Protein AF-A0A1C6VWB8-F1 (afdb_monomer)

Organism: NCBI:txid47855

Radius of gyration: 14.85 Å; Cα contacts (8 Å, |Δi|>4): 240; chains: 1; bounding box: 37×34×38 Å

pLDDT: mean 91.56, std 7.94, range [53.22, 98.56]

Foldseek 3Di:
DQDLVNVVVVVVVCCVVKPKKKFWQDFVLCVQPVPDDDRHGPMDDPPDDPVRVVCQVPVFFKKWFFDPQPSVVVSVVVVDDDDPLCRRTGTMIGMDIPDDPPDPVQCVCCSRPVCVPPNTDWMWTDDPPDTDTD

Mean predicted aligned error: 4.07 Å

Secondary structure (DSSP, 8-state):
---HHHHHHHHHHHTTTS-EEEEEEEEHHHHHH--S---TT-EE-TT--HHHHHHHHHHPEEEEEE-SSHHHHHHHHTT----GGGTTEEEEEEEEESSPTTSGGGGHHIIIIIHHHH---EEEEEETTEEEE-

Sequence (134 aa):
MVSMAMIQAARAAQFPSDPYAWVLTRDRDHELHGTSESEVGTAGPGQATEEMFERARTQGRRFRLLDEGDIDEGAIADGKDVDPDERGVVYEGLIWTEGEPGGEADFGPLYDFGTPNYGCVEIQYREGDRWVSL

Nearest PDB structures (foldseek):
  3pm9-assembly3_F  TM=2.775E-01  e=5.802E+00  Rhodopseudomonas palustris
  1nvi-assembly1_E-2  TM=2.157E-01  e=9.137E+00  Escherichia coli

Solvent-accessible surface area (backbone atoms only — not comparable to full-atom values): 7544 Å² total; per-residue (Å²): 134,88,52,70,70,56,52,51,52,52,49,64,70,41,33,89,83,48,42,47,14,32,35,30,72,38,37,42,51,36,75,63,64,60,83,61,83,69,57,53,68,47,64,34,54,92,86,46,50,73,68,41,43,49,41,6,75,76,70,29,47,51,37,36,31,20,36,97,26,66,69,50,56,54,28,44,74,75,70,48,89,74,61,77,94,50,66,20,49,40,37,30,29,22,37,27,60,78,61,68,91,86,41,78,58,72,48,41,62,37,65,74,43,29,33,76,73,68,55,26,79,45,48,30,34,62,58,88,96,40,79,40,76,118

Structure (mmCIF, N/CA/C/O backbone):
data_AF-A0A1C6VWB8-F1
#
_entry.id   AF-A0A1C6VWB8-F1
#
loop_
_atom_site.group_PDB
_atom_site.id
_atom_site.type_symbol
_atom_site.label_atom_id
_atom_site.label_alt_id
_atom_site.label_comp_id
_atom_site.label_asym_id
_atom_site.label_entity_id
_atom_site.label_seq_id
_atom_site.pdbx_PDB_ins_code
_atom_site.Cartn_x
_atom_site.Cartn_y
_atom_site.Cartn_z
_atom_site.occupancy
_atom_site.B_iso_or_equiv
_atom_site.auth_seq_id
_atom_site.auth_comp_id
_atom_site.auth_asym_id
_atom_site.auth_atom_id
_atom_site.pdbx_PDB_model_num
ATOM 1 N N . MET A 1 1 ? -16.377 14.250 -14.306 1.00 53.22 1 MET A N 1
ATOM 2 C CA . MET A 1 1 ? -15.042 13.758 -13.920 1.00 53.22 1 MET A CA 1
ATOM 3 C C . MET A 1 1 ? -14.910 14.003 -12.428 1.00 53.22 1 MET A C 1
ATOM 5 O O . MET A 1 1 ? -15.014 15.154 -12.022 1.00 53.22 1 MET A O 1
ATOM 9 N N . VAL A 1 2 ? -14.845 12.948 -11.615 1.00 59.66 2 VAL A N 1
ATOM 10 C CA . VAL A 1 2 ? -14.605 13.076 -10.167 1.00 59.66 2 VAL A CA 1
ATOM 11 C C . VAL A 1 2 ? -13.100 13.269 -9.994 1.00 59.66 2 VAL A C 1
ATOM 13 O O . VAL A 1 2 ? -12.333 12.538 -10.612 1.00 59.66 2 VAL A O 1
ATOM 16 N N . SER A 1 3 ? -12.669 14.291 -9.255 1.00 73.88 3 SER A N 1
ATOM 17 C CA . SER A 1 3 ? -11.238 14.530 -9.033 1.00 73.88 3 SER A CA 1
ATOM 18 C C . SER A 1 3 ? -10.698 13.625 -7.925 1.00 73.88 3 SER A C 1
ATOM 20 O O . SER A 1 3 ? -11.439 13.255 -7.015 1.00 73.88 3 SER A O 1
ATOM 22 N N . MET A 1 4 ? -9.395 13.328 -7.952 1.00 70.69 4 MET A N 1
ATOM 23 C CA . MET A 1 4 ? -8.718 12.558 -6.896 1.00 70.69 4 MET A CA 1
ATOM 24 C C . MET A 1 4 ? -8.973 13.143 -5.498 1.00 70.69 4 MET A C 1
ATOM 26 O O . MET A 1 4 ? -9.318 12.427 -4.564 1.00 70.69 4 MET A O 1
ATOM 30 N N . ALA A 1 5 ? -8.928 14.472 -5.376 1.00 71.69 5 ALA A N 1
ATOM 31 C CA . ALA A 1 5 ? -9.221 15.166 -4.124 1.00 71.69 5 ALA A CA 1
ATOM 32 C C . ALA A 1 5 ? -10.652 14.911 -3.606 1.00 71.69 5 ALA A C 1
ATOM 34 O O . ALA A 1 5 ? -10.866 14.854 -2.397 1.00 71.69 5 ALA A O 1
ATOM 35 N N . MET A 1 6 ? -11.639 14.732 -4.495 1.00 73.50 6 MET A N 1
ATOM 36 C CA . MET A 1 6 ? -12.996 14.355 -4.079 1.00 73.50 6 MET A CA 1
ATOM 37 C C . MET A 1 6 ? -13.067 12.901 -3.601 1.00 73.50 6 MET A C 1
ATOM 39 O O . MET A 1 6 ? -13.806 12.626 -2.659 1.00 73.50 6 MET A O 1
ATOM 43 N N . ILE A 1 7 ? -12.301 11.988 -4.210 1.00 73.12 7 ILE A N 1
ATOM 44 C CA . ILE A 1 7 ? -12.232 10.578 -3.789 1.00 73.12 7 ILE A CA 1
ATOM 45 C C . ILE A 1 7 ? -11.620 10.490 -2.387 1.00 73.12 7 ILE A C 1
ATOM 47 O O . ILE A 1 7 ? -12.239 9.924 -1.487 1.00 73.12 7 ILE A O 1
ATOM 51 N N . GLN A 1 8 ? -10.476 11.141 -2.165 1.00 75.06 8 GLN A N 1
ATOM 52 C CA . GLN A 1 8 ? -9.817 11.181 -0.856 1.00 75.06 8 GLN A CA 1
ATOM 53 C C . GLN A 1 8 ? -10.705 11.822 0.223 1.00 75.06 8 GLN A C 1
ATOM 55 O O . GLN A 1 8 ? -10.830 11.288 1.323 1.00 75.06 8 GLN A O 1
ATOM 60 N N . ALA A 1 9 ? -11.399 12.923 -0.093 1.00 74.69 9 ALA A N 1
ATOM 61 C CA . ALA A 1 9 ? -12.333 13.554 0.842 1.00 74.69 9 ALA A CA 1
ATOM 62 C C . ALA A 1 9 ? -13.538 12.654 1.177 1.00 74.69 9 ALA A C 1
ATOM 64 O O . ALA A 1 9 ? -13.967 12.598 2.331 1.00 74.69 9 ALA A O 1
ATOM 65 N N . ALA A 1 10 ? -14.074 11.924 0.194 1.00 74.56 10 ALA A N 1
ATOM 66 C CA . ALA A 1 10 ? -15.166 10.979 0.414 1.00 74.56 10 ALA A CA 1
ATOM 67 C C . ALA A 1 10 ? -14.732 9.795 1.294 1.00 74.56 10 ALA A C 1
ATOM 69 O O . ALA A 1 10 ? -15.481 9.407 2.192 1.00 74.56 10 ALA A O 1
ATOM 70 N N . ARG A 1 11 ? -13.517 9.264 1.090 1.00 74.56 11 ARG A N 1
ATOM 71 C CA . ARG A 1 11 ? -12.931 8.217 1.946 1.00 74.56 11 ARG A CA 1
ATOM 72 C C . ARG A 1 11 ? -12.705 8.719 3.368 1.00 74.56 11 ARG A C 1
ATOM 74 O O . ARG A 1 11 ? -13.107 8.061 4.323 1.00 74.56 11 ARG A O 1
ATOM 81 N N . ALA A 1 12 ? -12.148 9.920 3.516 1.00 76.19 12 ALA A N 1
ATOM 82 C CA . ALA A 1 12 ? -11.936 10.541 4.818 1.00 76.19 12 ALA A CA 1
ATOM 83 C C . ALA A 1 12 ? -13.240 10.690 5.620 1.00 76.19 12 ALA A C 1
ATOM 85 O O . ALA A 1 12 ? -13.233 10.517 6.837 1.00 76.19 12 ALA A O 1
ATOM 86 N N . ALA A 1 13 ? -14.359 10.973 4.946 1.00 79.31 13 ALA A N 1
ATOM 87 C CA . ALA A 1 13 ? -15.675 11.054 5.574 1.00 79.31 13 ALA A CA 1
ATOM 88 C C . ALA A 1 13 ? -16.255 9.682 5.971 1.00 79.31 13 ALA A C 1
ATOM 90 O O . ALA A 1 13 ? -17.054 9.616 6.904 1.00 79.31 13 ALA A O 1
ATOM 91 N N . GLN A 1 14 ? -15.869 8.604 5.283 1.00 82.69 14 GLN A N 1
ATOM 92 C CA . GLN A 1 14 ? -16.352 7.239 5.540 1.00 82.69 14 GLN A CA 1
ATOM 93 C C . GLN A 1 14 ? -15.516 6.484 6.571 1.00 82.69 14 GLN A C 1
ATOM 95 O O . GLN A 1 14 ? -16.034 5.586 7.227 1.00 82.69 14 GLN A O 1
ATOM 100 N N . PHE A 1 15 ? -14.268 6.900 6.785 1.00 87.44 15 PHE A N 1
ATOM 101 C CA . PHE A 1 15 ? -13.347 6.299 7.749 1.00 87.44 15 PHE A CA 1
ATOM 102 C C . PHE A 1 15 ? -13.948 6.009 9.144 1.00 87.44 15 PHE A C 1
ATOM 104 O O . PHE A 1 15 ? -13.661 4.946 9.683 1.00 87.44 15 PHE A O 1
ATOM 111 N N . PRO A 1 16 ? -14.807 6.862 9.751 1.00 88.25 16 PRO A N 1
ATOM 112 C CA . PRO A 1 16 ? -15.425 6.534 11.040 1.00 88.25 16 PRO A CA 1
ATOM 113 C C . PRO A 1 16 ? -16.370 5.323 11.011 1.00 88.25 16 PRO A C 1
ATOM 115 O O . PRO A 1 16 ? -16.630 4.745 12.062 1.00 88.25 16 PRO A O 1
ATOM 118 N N . SER A 1 17 ? -16.927 4.987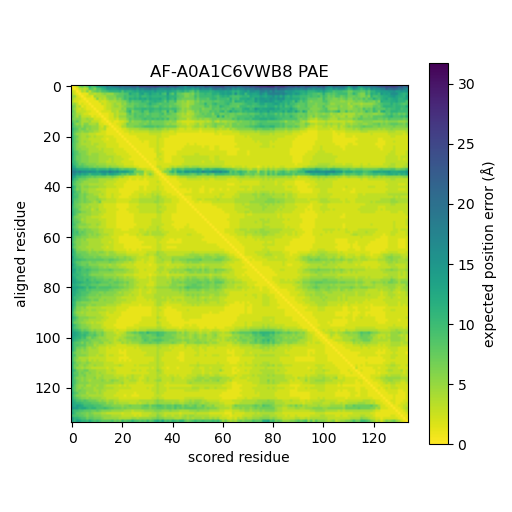 9.844 1.00 87.19 17 SER A N 1
ATOM 119 C CA . SER A 1 17 ? -17.828 3.838 9.659 1.00 87.19 17 SER A CA 1
ATOM 120 C C . SER A 1 17 ? -17.057 2.584 9.256 1.00 87.19 17 SER A C 1
ATOM 122 O O . SER A 1 17 ? -17.369 1.505 9.747 1.00 87.19 17 SER A O 1
ATOM 124 N N . ASP A 1 18 ? -16.021 2.751 8.430 1.00 90.31 18 ASP A N 1
ATOM 125 C CA . ASP A 1 18 ? -15.204 1.664 7.890 1.00 90.31 18 ASP A CA 1
ATOM 126 C C . ASP A 1 18 ? -13.709 1.963 8.104 1.00 90.31 18 ASP A C 1
ATOM 128 O O . ASP A 1 18 ? -12.998 2.325 7.159 1.00 90.31 18 ASP A O 1
ATOM 132 N N . PRO A 1 19 ? -13.212 1.886 9.352 1.00 94.06 19 PRO A N 1
ATOM 133 C CA . PRO A 1 19 ? -11.827 2.205 9.649 1.00 94.06 19 PRO A CA 1
ATOM 134 C C . PRO A 1 19 ? -10.885 1.125 9.105 1.00 94.06 19 PRO A C 1
ATOM 136 O O . PRO A 1 19 ? -11.174 -0.075 9.131 1.00 94.06 19 PRO A O 1
ATOM 139 N N . TYR A 1 20 ? -9.724 1.569 8.636 1.00 96.25 20 TYR A N 1
ATOM 140 C CA . TYR A 1 20 ? -8.663 0.713 8.115 1.00 96.25 20 TYR A CA 1
ATOM 141 C C . TYR A 1 20 ? -7.295 1.352 8.341 1.00 96.25 20 TYR A C 1
ATOM 143 O O . TYR A 1 20 ? -7.194 2.545 8.625 1.00 96.25 20 TYR A O 1
ATOM 151 N N . ALA A 1 21 ? -6.243 0.554 8.223 1.00 98.12 21 ALA A N 1
ATOM 152 C CA . ALA A 1 21 ? -4.866 1.020 8.242 1.00 98.12 21 ALA A CA 1
ATOM 153 C C . ALA A 1 21 ? -4.000 0.130 7.356 1.00 98.12 21 ALA A C 1
ATOM 155 O O . ALA A 1 21 ? -4.174 -1.088 7.344 1.00 98.12 21 ALA A O 1
ATOM 156 N N . TRP A 1 22 ? -3.048 0.728 6.652 1.00 98.19 22 TRP A N 1
ATOM 157 C CA . TRP A 1 22 ? -2.084 0.034 5.814 1.00 98.19 22 TRP A CA 1
ATOM 158 C C . TRP A 1 22 ? -0.657 0.500 6.089 1.00 98.19 22 TRP A C 1
ATOM 160 O O . TRP A 1 22 ? -0.432 1.632 6.514 1.00 98.19 22 TRP A O 1
ATOM 170 N N . VAL A 1 23 ? 0.305 -0.392 5.852 1.00 98.56 23 VAL A N 1
ATOM 171 C CA . VAL A 1 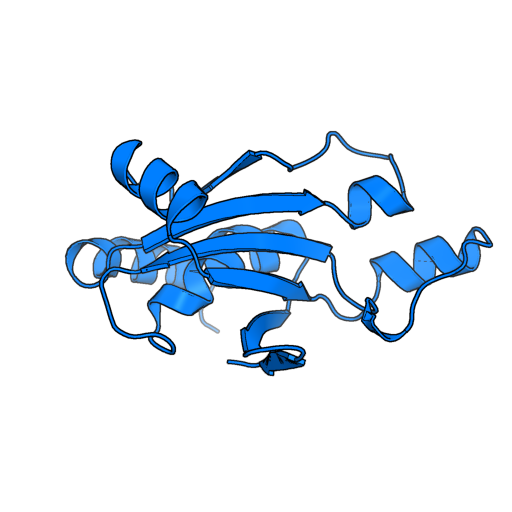23 ? 1.745 -0.129 5.964 1.00 98.56 23 VAL A CA 1
ATOM 172 C C . VAL A 1 23 ? 2.455 -0.771 4.777 1.00 98.56 23 VAL A C 1
ATOM 174 O O . VAL A 1 23 ? 2.252 -1.958 4.508 1.00 98.56 23 V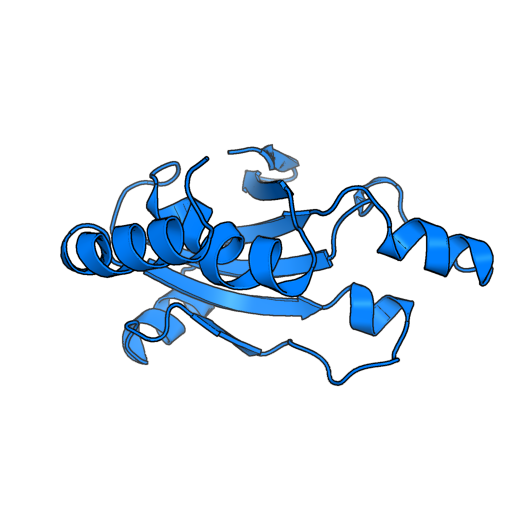AL A O 1
ATOM 177 N N . LEU A 1 24 ? 3.297 -0.008 4.083 1.00 98.50 24 LEU A N 1
ATOM 178 C CA . LEU A 1 24 ? 4.141 -0.522 3.010 1.00 98.50 24 LEU A CA 1
ATOM 179 C C . LEU A 1 24 ? 5.301 -1.337 3.571 1.00 98.50 24 LEU A C 1
ATOM 181 O O . LEU A 1 24 ? 5.971 -0.951 4.528 1.00 98.50 24 LEU A O 1
ATOM 185 N N . THR A 1 25 ? 5.537 -2.479 2.941 1.00 98.44 25 THR A N 1
ATOM 186 C CA . THR A 1 25 ? 6.574 -3.448 3.314 1.00 98.44 25 THR A CA 1
ATOM 187 C C . THR A 1 25 ? 7.588 -3.690 2.205 1.00 98.44 25 THR A C 1
ATOM 189 O O . THR A 1 25 ? 8.671 -4.195 2.489 1.00 98.44 25 THR A O 1
ATOM 192 N N . ARG A 1 26 ? 7.256 -3.313 0.965 1.00 97.81 26 ARG A N 1
ATOM 193 C CA . ARG A 1 26 ? 8.145 -3.391 -0.191 1.00 97.81 26 ARG A CA 1
ATOM 194 C C . ARG A 1 26 ? 7.902 -2.206 -1.113 1.00 97.81 26 ARG A C 1
ATOM 196 O O . ARG A 1 26 ? 6.750 -1.859 -1.376 1.00 97.81 26 ARG A O 1
ATOM 203 N N . ASP A 1 27 ? 8.991 -1.645 -1.609 1.00 97.38 27 ASP A N 1
ATOM 204 C CA . ASP A 1 27 ? 9.017 -0.592 -2.616 1.00 97.38 27 ASP A CA 1
ATOM 205 C C . ASP A 1 27 ? 9.835 -1.097 -3.803 1.00 97.38 27 ASP A C 1
ATOM 207 O O . ASP A 1 27 ? 11.068 -1.106 -3.775 1.00 97.38 27 ASP A O 1
ATOM 211 N N . ARG A 1 28 ? 9.129 -1.606 -4.812 1.00 95.56 28 ARG A N 1
ATOM 212 C CA . ARG A 1 28 ? 9.753 -2.280 -5.947 1.00 95.56 28 ARG A CA 1
ATOM 213 C C . ARG A 1 28 ? 10.333 -1.286 -6.945 1.00 95.56 28 ARG A C 1
ATOM 215 O O . ARG A 1 28 ? 11.344 -1.597 -7.566 1.00 95.56 28 ARG A O 1
ATOM 222 N N . ASP A 1 29 ? 9.765 -0.088 -7.054 1.00 93.62 29 ASP A N 1
ATOM 223 C CA . ASP A 1 29 ? 10.371 0.981 -7.851 1.00 93.62 29 ASP A CA 1
ATOM 224 C C . ASP A 1 29 ? 11.748 1.359 -7.290 1.00 93.62 29 ASP A C 1
ATOM 226 O O . ASP A 1 29 ? 12.736 1.384 -8.027 1.00 93.62 29 ASP A O 1
ATOM 230 N N . HIS A 1 30 ? 11.861 1.526 -5.968 1.00 94.25 30 HIS A N 1
ATOM 231 C CA . HIS A 1 30 ? 13.154 1.763 -5.329 1.00 94.25 30 HIS A CA 1
ATOM 232 C C . HIS A 1 30 ? 14.133 0.592 -5.523 1.00 94.25 30 HIS A C 1
ATOM 234 O O . HIS A 1 30 ? 15.307 0.821 -5.814 1.00 94.25 30 HIS A O 1
ATOM 240 N N . GLU A 1 31 ? 13.684 -0.661 -5.401 1.00 94.44 31 GLU A N 1
ATOM 241 C CA . GLU A 1 31 ? 14.523 -1.843 -5.670 1.00 94.44 31 GLU A CA 1
ATOM 242 C C . GLU A 1 31 ? 15.042 -1.874 -7.116 1.00 94.44 31 GLU A C 1
ATOM 244 O O . GLU A 1 31 ? 16.207 -2.207 -7.366 1.00 94.44 31 GLU A O 1
ATOM 249 N N . LEU A 1 32 ? 14.178 -1.527 -8.074 1.00 92.69 32 LEU A N 1
ATOM 250 C CA . LEU A 1 32 ? 14.484 -1.569 -9.496 1.00 92.69 32 LEU A CA 1
ATOM 251 C C . LEU A 1 32 ? 15.262 -0.356 -9.980 1.00 92.69 32 LEU A C 1
ATOM 253 O O . LEU A 1 32 ? 16.039 -0.521 -10.907 1.00 92.69 32 LEU A O 1
ATOM 257 N N . HIS A 1 33 ? 15.118 0.826 -9.394 1.00 90.62 33 HIS A N 1
ATOM 258 C CA . HIS A 1 33 ? 15.711 2.055 -9.941 1.00 90.62 33 HIS A CA 1
ATOM 259 C C . HIS A 1 33 ? 16.643 2.760 -8.961 1.00 90.62 33 HIS A C 1
ATOM 261 O O . HIS A 1 33 ? 17.649 3.333 -9.378 1.00 90.62 33 HIS A O 1
ATOM 267 N N . GLY A 1 34 ? 16.381 2.670 -7.655 1.00 87.12 34 GLY A N 1
ATOM 268 C CA . GLY A 1 34 ? 17.226 3.240 -6.600 1.00 87.12 34 GLY A CA 1
ATOM 269 C C . GLY A 1 34 ? 17.375 4.763 -6.670 1.00 87.12 34 GLY A C 1
ATOM 270 O O . GLY A 1 34 ? 18.346 5.313 -6.149 1.00 87.12 34 GLY A O 1
ATOM 271 N N . THR A 1 35 ? 16.461 5.448 -7.360 1.00 74.94 35 THR A N 1
ATOM 272 C CA . THR A 1 35 ? 16.551 6.884 -7.664 1.00 74.94 35 THR A CA 1
ATOM 273 C C . THR A 1 35 ? 15.946 7.789 -6.589 1.00 74.94 35 THR A C 1
ATOM 275 O O . THR A 1 35 ? 16.249 8.982 -6.562 1.00 74.94 35 THR A O 1
ATOM 278 N N . SER A 1 36 ? 15.111 7.239 -5.708 1.00 82.94 36 SER A N 1
ATOM 279 C CA . SER A 1 36 ? 14.384 7.920 -4.624 1.00 82.94 36 SER A CA 1
ATOM 280 C C . SER A 1 36 ? 14.717 7.308 -3.257 1.00 82.94 36 SER A C 1
ATOM 282 O O . SER A 1 36 ? 15.393 6.285 -3.184 1.00 82.94 36 SER A O 1
ATOM 284 N N . GLU A 1 37 ? 14.275 7.927 -2.158 1.00 92.12 37 GLU A N 1
ATOM 285 C CA . GLU A 1 37 ? 14.239 7.243 -0.857 1.00 92.12 37 GLU A CA 1
ATOM 286 C C . GLU A 1 37 ? 13.158 6.154 -0.880 1.00 92.12 37 GLU A C 1
ATOM 288 O O . GLU A 1 37 ? 12.148 6.304 -1.559 1.00 92.12 37 GLU A O 1
ATOM 293 N N . SER A 1 38 ? 13.386 5.053 -0.163 1.00 95.75 38 SER A N 1
ATOM 294 C CA . SER A 1 38 ? 12.416 3.960 -0.102 1.00 95.75 38 SER A CA 1
ATOM 295 C C . SER A 1 38 ? 11.185 4.354 0.714 1.00 95.75 38 SER A C 1
ATOM 297 O O . SER A 1 38 ? 11.313 4.875 1.821 1.00 95.75 38 SER A O 1
ATOM 299 N N . GLU A 1 39 ? 10.007 3.998 0.209 1.00 96.62 39 GLU A N 1
ATOM 300 C CA . GLU A 1 39 ? 8.709 4.193 0.866 1.00 96.62 39 GLU A CA 1
ATOM 301 C C . GLU A 1 39 ? 8.345 3.059 1.846 1.00 96.62 39 GLU A C 1
ATOM 303 O O . GLU A 1 39 ? 7.238 3.001 2.387 1.00 96.62 39 GLU A O 1
ATOM 308 N N . VAL A 1 40 ? 9.260 2.117 2.100 1.00 97.81 40 VAL A N 1
ATOM 309 C CA . VAL A 1 40 ? 9.035 1.054 3.089 1.00 97.81 40 VAL A CA 1
ATOM 310 C C . VAL A 1 40 ? 8.827 1.665 4.477 1.00 97.81 40 VAL A C 1
ATOM 312 O O . VAL A 1 40 ? 9.645 2.433 4.979 1.00 97.81 40 VAL A O 1
ATOM 315 N N . GLY A 1 41 ? 7.736 1.272 5.135 1.00 97.12 41 GLY A N 1
ATOM 316 C CA . GLY A 1 41 ? 7.316 1.819 6.423 1.00 97.12 41 GLY A CA 1
ATOM 317 C C . GLY A 1 41 ? 6.334 2.987 6.316 1.00 97.12 41 GLY A C 1
ATOM 318 O O . GLY A 1 41 ? 5.713 3.316 7.330 1.00 97.12 41 GLY A O 1
ATOM 319 N N . THR A 1 42 ? 6.127 3.559 5.122 1.00 97.44 42 THR A N 1
ATOM 320 C CA . THR A 1 42 ? 5.048 4.524 4.874 1.00 97.44 42 THR A CA 1
ATOM 321 C C . THR A 1 42 ? 3.700 3.876 5.193 1.00 97.44 42 THR A C 1
ATOM 323 O O . THR A 1 42 ? 3.455 2.708 4.879 1.00 97.44 42 THR A O 1
ATOM 326 N N . ALA A 1 43 ? 2.832 4.622 5.874 1.00 97.62 43 ALA A N 1
ATOM 327 C CA . ALA A 1 43 ? 1.578 4.117 6.412 1.00 97.62 43 ALA A CA 1
ATOM 328 C C . ALA A 1 43 ? 0.441 5.124 6.233 1.00 97.62 43 ALA A C 1
ATOM 330 O O . ALA A 1 43 ? 0.660 6.338 6.212 1.00 97.62 43 ALA A O 1
ATOM 331 N N . GLY A 1 44 ? -0.785 4.617 6.158 1.00 96.19 44 GLY A N 1
ATOM 332 C CA . GLY A 1 44 ? -1.978 5.440 6.022 1.00 96.19 44 GLY A CA 1
ATOM 333 C C . GLY A 1 44 ? -3.267 4.698 6.380 1.00 96.19 44 GLY A C 1
ATOM 334 O O . GLY A 1 44 ? -3.226 3.520 6.738 1.00 96.19 44 GLY A O 1
ATOM 335 N N . PRO A 1 45 ? -4.419 5.380 6.322 1.00 94.88 45 PRO A N 1
ATOM 336 C CA . PRO A 1 45 ? -4.568 6.805 6.035 1.00 94.88 45 PRO A CA 1
ATOM 337 C C . PRO A 1 45 ? -4.124 7.655 7.240 1.00 94.88 45 PRO A C 1
ATOM 339 O O . PRO A 1 45 ? -3.997 7.150 8.353 1.00 94.88 45 PRO A O 1
ATOM 342 N N . GLY A 1 46 ? -3.911 8.962 7.058 1.00 92.38 46 GLY A N 1
ATOM 343 C CA . GLY A 1 46 ? -3.420 9.850 8.129 1.00 92.38 46 GLY A CA 1
ATOM 344 C C . GLY A 1 46 ? -4.333 9.960 9.364 1.00 92.38 46 GLY A C 1
ATOM 345 O O . GLY A 1 46 ? -3.914 10.475 10.397 1.00 92.38 46 GLY A O 1
ATOM 346 N N . GLN A 1 47 ? -5.579 9.488 9.268 1.00 92.81 47 GLN A N 1
ATOM 347 C CA . GLN A 1 47 ? -6.537 9.399 10.372 1.00 92.81 47 GLN A CA 1
ATOM 348 C C . GLN A 1 47 ? -6.383 8.130 11.225 1.00 92.81 47 GLN A C 1
ATOM 350 O O . GLN A 1 47 ? -6.953 8.072 12.317 1.00 92.81 47 GLN A O 1
ATOM 355 N N . ALA A 1 48 ? -5.664 7.113 10.741 1.00 95.88 48 ALA A N 1
ATOM 356 C CA . ALA A 1 48 ? -5.436 5.883 11.486 1.00 95.88 48 ALA A CA 1
ATOM 357 C C . ALA A 1 48 ? -4.558 6.126 12.718 1.00 95.88 48 ALA A C 1
ATOM 359 O O . ALA A 1 48 ? -3.647 6.955 12.725 1.00 95.88 48 ALA A O 1
ATOM 360 N N . THR A 1 49 ? -4.872 5.411 13.796 1.00 96.88 49 THR A N 1
ATOM 361 C CA . THR A 1 49 ? -4.124 5.487 15.052 1.00 96.88 49 THR A CA 1
ATOM 362 C C . THR A 1 49 ? -2.933 4.531 15.030 1.00 96.88 49 THR A C 1
ATOM 364 O O . THR A 1 49 ? -2.911 3.571 14.259 1.00 96.88 49 THR A O 1
ATOM 367 N N . GLU A 1 50 ? -1.970 4.724 15.937 1.00 97.44 50 GLU A N 1
ATOM 368 C CA . GLU A 1 50 ? -0.835 3.795 16.065 1.00 97.44 50 GLU A CA 1
ATOM 369 C C . GLU A 1 50 ? -1.284 2.358 16.371 1.00 97.44 50 GLU A C 1
ATOM 371 O O . GLU A 1 50 ? -0.704 1.404 15.865 1.00 97.44 50 GLU A O 1
ATOM 376 N N . GLU A 1 51 ? -2.364 2.187 17.139 1.00 97.50 51 GLU A N 1
ATOM 377 C CA . GLU A 1 51 ? -2.935 0.861 17.391 1.00 97.50 51 GLU A CA 1
ATOM 378 C C . GLU A 1 51 ? -3.428 0.206 16.094 1.00 97.50 51 GLU A C 1
ATOM 380 O O . GLU A 1 51 ? -3.227 -0.990 15.889 1.00 97.50 51 GLU A O 1
ATOM 385 N N . MET A 1 52 ? -4.043 0.975 15.193 1.00 97.81 52 MET A N 1
ATOM 386 C CA . MET A 1 52 ? -4.496 0.453 13.904 1.00 97.81 52 MET A CA 1
ATOM 387 C C . MET A 1 52 ? -3.315 0.081 13.004 1.00 97.81 52 MET A C 1
ATOM 389 O O . MET A 1 52 ? -3.360 -0.964 12.356 1.00 97.81 52 MET A O 1
ATOM 393 N N . PHE A 1 53 ? -2.236 0.871 12.997 1.00 98.25 53 PHE A N 1
ATOM 394 C CA . PHE A 1 53 ? -1.012 0.499 12.282 1.00 98.25 53 PHE A CA 1
ATOM 395 C C . PHE A 1 53 ? -0.388 -0.774 12.851 1.00 98.25 53 PHE A C 1
ATOM 397 O O . PHE A 1 53 ? 0.043 -1.639 12.090 1.00 98.25 53 PHE A O 1
ATOM 404 N N . GLU A 1 54 ? -0.402 -0.952 14.170 1.00 98.19 54 GLU A N 1
ATOM 405 C CA . GLU A 1 54 ? 0.070 -2.192 14.783 1.00 98.19 54 GLU A CA 1
ATOM 406 C C . GLU A 1 54 ? -0.804 -3.394 14.402 1.00 98.19 54 GLU A C 1
ATOM 408 O O . GLU A 1 54 ? -0.288 -4.475 14.103 1.00 98.19 54 GLU A O 1
ATOM 413 N N . ARG A 1 55 ? -2.129 -3.213 14.311 1.00 97.88 55 ARG A N 1
ATOM 414 C CA . ARG A 1 55 ? -3.030 -4.239 13.762 1.00 97.88 55 ARG A CA 1
ATOM 415 C C . ARG A 1 55 ? -2.708 -4.546 12.302 1.00 97.88 55 ARG A C 1
ATOM 417 O O . ARG A 1 55 ? -2.640 -5.718 11.953 1.00 97.88 55 ARG A O 1
ATOM 424 N N . ALA A 1 56 ? -2.439 -3.544 11.466 1.00 97.81 56 ALA A N 1
ATOM 425 C CA . ALA A 1 56 ? -2.006 -3.770 10.087 1.00 97.81 56 ALA A CA 1
ATOM 426 C C . ALA A 1 56 ? -0.717 -4.606 10.030 1.00 97.81 56 ALA A C 1
ATOM 428 O O . ALA A 1 56 ? -0.660 -5.596 9.308 1.00 97.81 56 ALA A O 1
ATOM 429 N N . ARG A 1 57 ? 0.286 -4.293 10.857 1.00 97.94 57 ARG A N 1
ATOM 430 C CA . ARG A 1 57 ? 1.562 -5.033 10.891 1.00 97.94 57 ARG A CA 1
ATOM 431 C C . ARG A 1 57 ? 1.422 -6.475 11.382 1.00 97.94 57 ARG A C 1
ATOM 433 O O . ARG A 1 57 ? 2.147 -7.348 10.914 1.00 97.94 57 ARG A O 1
ATOM 440 N N . THR A 1 58 ? 0.526 -6.727 12.334 1.00 97.12 58 THR A N 1
ATOM 441 C CA . THR A 1 58 ? 0.438 -8.025 13.031 1.00 97.12 58 THR A CA 1
ATOM 442 C C . THR A 1 58 ? -0.682 -8.932 12.530 1.00 97.12 58 THR A C 1
ATOM 444 O O . THR A 1 58 ? -0.573 -10.153 12.626 1.00 97.12 58 THR A O 1
ATOM 447 N N . GLN A 1 59 ? -1.759 -8.350 12.007 1.00 96.25 59 GLN A N 1
ATOM 448 C CA . GLN A 1 59 ? -2.995 -9.034 11.611 1.00 96.25 59 GLN A CA 1
ATOM 449 C C . GLN A 1 59 ? -3.422 -8.682 10.181 1.00 96.25 59 GLN A C 1
ATOM 451 O O . GLN A 1 59 ? -4.424 -9.205 9.695 1.00 96.25 59 GLN A O 1
ATOM 456 N N . GLY A 1 60 ? -2.698 -7.781 9.514 1.00 96.44 60 GLY A N 1
ATOM 457 C CA . GLY A 1 60 ? -3.055 -7.310 8.189 1.00 96.44 60 GLY A CA 1
ATOM 458 C C . GLY A 1 60 ? -2.922 -8.383 7.116 1.00 96.44 60 GLY A C 1
ATOM 459 O O . GLY A 1 60 ? -2.069 -9.273 7.158 1.00 96.44 60 GLY A O 1
ATOM 460 N N . ARG A 1 61 ? -3.781 -8.263 6.111 1.00 96.44 61 ARG A N 1
ATOM 461 C CA . ARG A 1 61 ? -3.728 -9.037 4.876 1.00 96.44 61 ARG A CA 1
ATOM 462 C C . ARG A 1 61 ? -2.682 -8.429 3.955 1.00 96.44 61 ARG A C 1
ATOM 464 O O . ARG A 1 61 ? -2.522 -7.212 3.911 1.00 96.44 61 ARG A O 1
ATOM 471 N N . ARG A 1 62 ? -1.9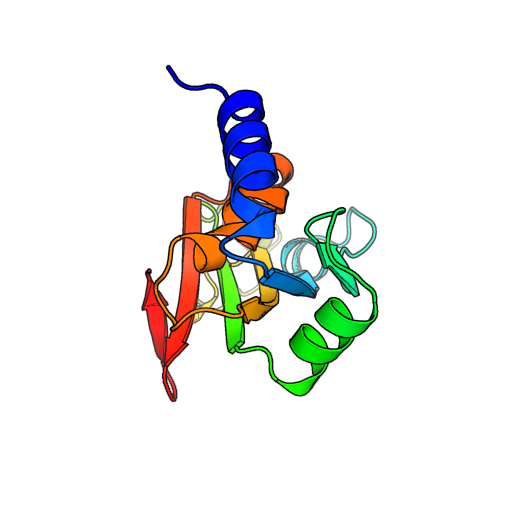82 -9.278 3.204 1.00 97.44 62 ARG A N 1
ATOM 472 C CA . ARG A 1 62 ? -1.023 -8.819 2.195 1.00 97.44 62 ARG A CA 1
ATOM 473 C C . ARG A 1 62 ? -1.756 -8.262 0.988 1.00 97.44 62 ARG A C 1
ATOM 475 O O . ARG A 1 62 ? -2.644 -8.934 0.455 1.00 97.44 62 ARG A O 1
ATOM 482 N N . PHE A 1 63 ? -1.318 -7.094 0.546 1.00 97.81 63 PHE A N 1
ATOM 483 C CA . PHE A 1 63 ? -1.737 -6.489 -0.706 1.00 97.81 63 PHE A CA 1
ATOM 484 C C . PHE A 1 63 ? -0.526 -6.111 -1.556 1.00 97.81 63 PHE A C 1
ATOM 486 O O . PHE A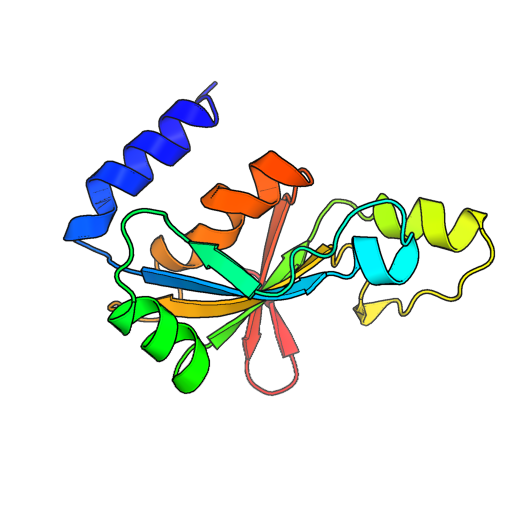 1 63 ? 0.583 -5.950 -1.041 1.00 97.81 63 PHE A O 1
ATOM 493 N N . ARG A 1 64 ? -0.766 -5.919 -2.850 1.00 98.06 64 ARG A N 1
ATOM 494 C CA . ARG A 1 64 ? 0.161 -5.259 -3.766 1.00 98.06 64 ARG A CA 1
ATOM 495 C C . ARG A 1 64 ? -0.570 -4.264 -4.658 1.00 98.06 64 ARG A C 1
ATOM 497 O O . ARG A 1 64 ? -1.728 -4.492 -5.000 1.00 98.06 64 ARG A O 1
ATOM 504 N N . LEU A 1 65 ? 0.099 -3.169 -4.995 1.00 97.81 65 LEU A N 1
ATOM 505 C CA . LEU A 1 65 ? -0.397 -2.111 -5.874 1.00 97.81 65 LEU A CA 1
ATOM 506 C C . LEU A 1 65 ? 0.311 -2.216 -7.217 1.00 97.81 65 LEU A C 1
ATOM 508 O O . LEU A 1 65 ? 1.537 -2.361 -7.244 1.00 97.81 65 LEU A O 1
ATOM 512 N N . LEU A 1 66 ? -0.464 -2.156 -8.299 1.00 97.31 66 LEU A N 1
ATOM 513 C CA . LEU A 1 66 ? 0.054 -2.294 -9.650 1.00 97.31 66 LEU A CA 1
ATOM 514 C C . LEU A 1 66 ? -0.211 -1.046 -10.492 1.00 97.31 66 LEU A C 1
ATOM 516 O O . LEU A 1 66 ? -1.313 -0.488 -10.448 1.00 97.31 66 LEU A O 1
ATOM 520 N N . ASP A 1 67 ? 0.792 -0.634 -11.261 1.00 94.94 67 ASP A N 1
ATOM 521 C CA . ASP A 1 67 ? 0.675 0.313 -12.370 1.00 94.94 67 ASP A CA 1
ATOM 522 C C . ASP A 1 67 ? 0.544 -0.426 -13.719 1.00 94.94 67 ASP A C 1
ATOM 524 O O . ASP A 1 67 ? 0.300 -1.634 -13.771 1.00 94.94 67 ASP A O 1
ATOM 528 N N . GLU A 1 68 ? 0.669 0.307 -14.826 1.00 94.25 68 GLU A N 1
ATOM 529 C CA . GLU A 1 68 ? 0.579 -0.252 -16.181 1.00 94.25 68 GLU A CA 1
ATOM 530 C C . GLU A 1 68 ? 1.866 -0.984 -16.639 1.00 94.25 68 GLU A C 1
ATOM 532 O O . GLU A 1 68 ? 1.910 -1.520 -17.749 1.00 94.25 68 GLU A O 1
ATOM 537 N N . GLY A 1 69 ? 2.887 -1.086 -15.779 1.00 92.31 69 GLY A N 1
ATOM 538 C CA . GLY A 1 69 ? 4.176 -1.731 -16.045 1.00 92.31 69 GLY A CA 1
ATOM 539 C C . GLY A 1 69 ? 5.322 -0.770 -16.362 1.00 92.31 69 GLY A C 1
ATOM 540 O O . GLY A 1 69 ? 6.386 -1.235 -16.777 1.00 92.31 69 GLY A O 1
ATOM 541 N N . ASP A 1 70 ? 5.136 0.538 -16.181 1.00 89.88 70 ASP A N 1
ATOM 542 C CA . ASP A 1 70 ? 6.101 1.568 -16.586 1.00 89.88 70 ASP A CA 1
ATOM 543 C C . ASP A 1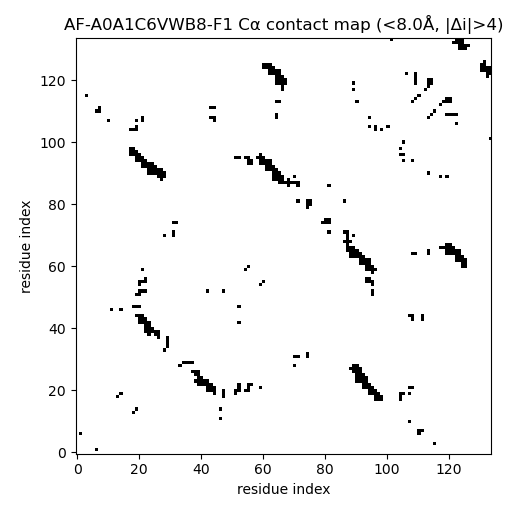 70 ? 7.458 1.393 -15.885 1.00 89.88 70 ASP A C 1
ATOM 545 O O . ASP A 1 70 ? 8.520 1.509 -16.509 1.00 89.88 70 ASP A O 1
ATOM 549 N N . ILE A 1 71 ? 7.441 1.036 -14.596 1.00 90.88 71 ILE A N 1
ATOM 550 C CA . ILE A 1 71 ? 8.670 0.805 -13.825 1.00 90.88 71 ILE A CA 1
ATOM 551 C C . ILE A 1 71 ? 9.457 -0.416 -14.329 1.00 90.88 71 ILE A C 1
ATOM 553 O O . ILE A 1 71 ? 10.689 -0.422 -14.273 1.00 90.88 71 ILE A O 1
ATOM 557 N N . ASP A 1 72 ? 8.787 -1.437 -14.870 1.00 94.12 72 ASP A N 1
ATOM 558 C CA . ASP A 1 72 ? 9.457 -2.614 -15.428 1.00 94.12 72 ASP A CA 1
ATOM 559 C C . ASP A 1 72 ? 10.081 -2.305 -16.782 1.00 94.12 72 ASP A C 1
ATOM 561 O O . ASP A 1 72 ? 11.185 -2.764 -17.068 1.00 94.12 72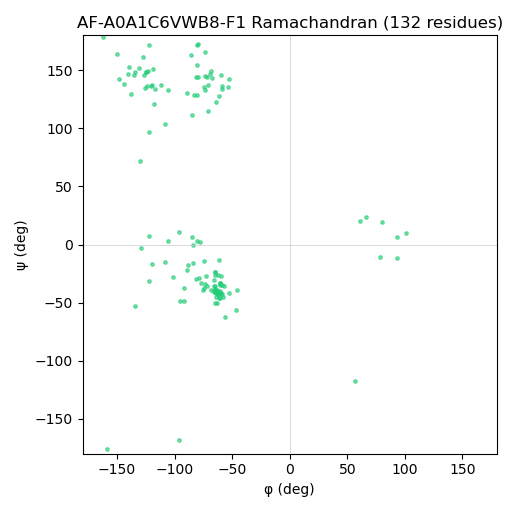 ASP A O 1
ATOM 565 N N . GLU A 1 73 ? 9.396 -1.521 -17.620 1.00 93.00 73 GLU A N 1
ATOM 566 C CA . GLU A 1 73 ? 9.912 -1.129 -18.933 1.00 93.00 73 GLU A CA 1
ATOM 567 C C . GLU A 1 73 ? 11.237 -0.373 -18.806 1.00 93.00 73 GLU A C 1
ATOM 569 O O . GLU A 1 73 ? 12.191 -0.674 -19.531 1.00 93.00 73 GLU A O 1
ATOM 574 N N . GLY A 1 74 ? 11.332 0.539 -17.832 1.00 89.38 74 GLY A N 1
ATOM 575 C CA . GLY A 1 74 ? 12.588 1.204 -17.488 1.00 89.38 74 GLY A CA 1
ATOM 576 C C . GLY A 1 74 ? 13.670 0.216 -17.039 1.00 89.38 74 GLY A C 1
ATOM 577 O O . GLY A 1 74 ? 14.797 0.260 -17.533 1.00 89.38 74 GLY A O 1
ATOM 578 N N . ALA A 1 75 ? 13.329 -0.726 -16.155 1.00 91.00 75 ALA A N 1
ATOM 579 C CA . ALA A 1 75 ? 14.293 -1.685 -15.615 1.00 91.00 75 ALA A CA 1
ATOM 580 C C . ALA A 1 75 ? 14.830 -2.633 -16.703 1.00 91.00 75 ALA A C 1
ATOM 582 O O . ALA A 1 75 ? 16.031 -2.912 -16.760 1.00 91.00 75 ALA A O 1
ATOM 583 N N . ILE A 1 76 ? 13.955 -3.084 -17.606 1.00 94.06 76 ILE A N 1
ATOM 584 C CA . ILE A 1 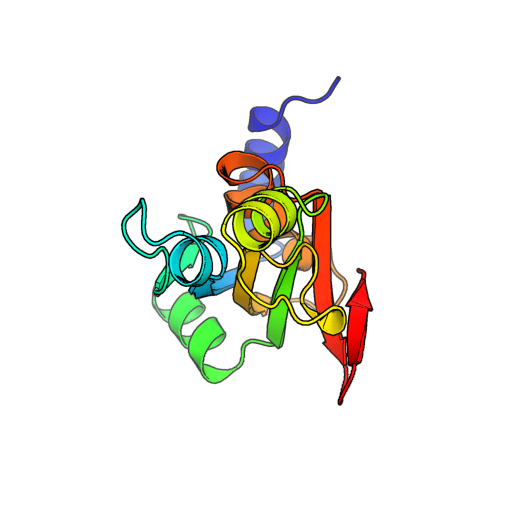76 ? 14.308 -3.910 -18.766 1.00 94.06 76 ILE A CA 1
ATOM 585 C C . ILE A 1 76 ? 15.224 -3.137 -19.719 1.00 94.06 76 ILE A C 1
ATOM 587 O O . ILE A 1 76 ? 16.200 -3.702 -20.219 1.00 94.06 76 ILE A O 1
ATOM 591 N N . ALA A 1 77 ? 14.947 -1.852 -19.968 1.00 92.31 77 ALA A N 1
ATOM 592 C CA . ALA A 1 77 ? 15.800 -1.007 -20.805 1.00 92.31 77 ALA A CA 1
ATOM 593 C C . ALA A 1 77 ? 17.224 -0.867 -20.232 1.00 92.31 77 ALA A C 1
ATOM 595 O O . ALA A 1 77 ? 18.193 -0.853 -20.995 1.00 92.31 77 ALA A O 1
ATOM 596 N N . ASP A 1 78 ? 17.352 -0.874 -18.904 1.00 91.31 78 ASP A N 1
ATOM 597 C CA . ASP A 1 78 ? 18.630 -0.886 -18.181 1.00 91.31 78 ASP A CA 1
ATOM 598 C C . ASP A 1 78 ? 19.279 -2.284 -18.089 1.00 91.31 78 ASP A C 1
ATOM 600 O O . ASP A 1 78 ? 20.342 -2.453 -17.483 1.00 91.31 78 ASP A O 1
ATOM 604 N N . GLY A 1 79 ? 18.676 -3.300 -18.714 1.00 92.62 79 GLY A N 1
ATOM 605 C CA . GLY A 1 79 ? 19.196 -4.665 -18.785 1.00 92.62 79 GLY A CA 1
ATOM 606 C C . GLY A 1 79 ? 18.942 -5.507 -17.534 1.00 92.62 79 GLY A C 1
ATOM 607 O O . GLY A 1 79 ? 19.636 -6.507 -17.333 1.00 92.62 79 GLY A O 1
ATOM 608 N N . LYS A 1 80 ? 17.983 -5.115 -16.686 1.00 91.56 80 LYS A N 1
ATOM 609 C CA . LYS A 1 80 ? 17.568 -5.898 -15.515 1.00 91.56 80 LYS A CA 1
ATOM 610 C C . LYS A 1 80 ? 16.599 -7.001 -15.931 1.00 91.56 80 LYS A C 1
ATOM 612 O O . LYS A 1 80 ? 15.784 -6.825 -16.834 1.00 91.56 80 LYS A O 1
ATOM 617 N N . ASP A 1 81 ? 16.712 -8.142 -15.260 1.00 91.19 81 ASP A N 1
ATOM 618 C CA . ASP A 1 81 ? 15.761 -9.241 -15.402 1.00 91.19 81 ASP A CA 1
ATOM 619 C C . ASP A 1 81 ? 14.556 -8.975 -14.497 1.00 91.19 81 ASP A C 1
ATOM 621 O O . ASP A 1 81 ? 14.722 -8.675 -13.313 1.00 91.19 81 ASP A O 1
ATOM 625 N N . VAL A 1 82 ? 13.358 -9.047 -15.070 1.00 92.06 82 VAL A N 1
ATOM 626 C CA . VAL A 1 82 ? 12.099 -8.734 -14.395 1.00 92.06 82 VAL A CA 1
ATOM 627 C C . VAL A 1 82 ? 11.241 -9.988 -14.379 1.00 92.06 82 VAL A C 1
ATOM 629 O O . VAL A 1 82 ? 10.898 -10.523 -15.436 1.00 92.06 82 VAL A O 1
ATOM 632 N N . ASP A 1 83 ? 10.870 -10.440 -13.181 1.00 92.62 83 ASP A N 1
ATOM 633 C CA . ASP A 1 83 ? 9.962 -11.573 -13.022 1.00 92.62 83 ASP A CA 1
ATOM 634 C C . ASP A 1 83 ? 8.577 -11.220 -13.606 1.00 92.62 83 ASP A C 1
ATOM 636 O O . ASP A 1 83 ? 7.967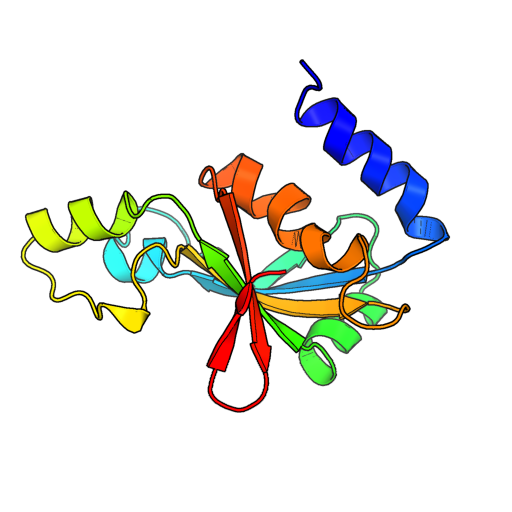 -10.232 -13.181 1.00 92.62 83 ASP A O 1
ATOM 640 N N . PRO A 1 84 ? 8.052 -11.997 -14.574 1.00 90.19 84 PRO A N 1
ATOM 641 C CA . PRO A 1 84 ? 6.737 -11.745 -15.154 1.00 90.19 84 PRO A CA 1
ATOM 642 C C . PRO A 1 84 ? 5.592 -11.777 -14.131 1.00 90.19 84 PRO A C 1
ATOM 644 O O . PRO A 1 84 ? 4.589 -11.098 -14.353 1.00 90.19 84 PRO A O 1
ATOM 647 N N . ASP A 1 85 ? 5.724 -12.509 -13.019 1.00 90.94 85 ASP A N 1
ATOM 648 C CA . ASP A 1 85 ? 4.704 -12.562 -11.960 1.00 90.94 85 ASP A CA 1
ATOM 649 C C . ASP A 1 85 ? 4.673 -11.280 -11.103 1.00 90.94 85 ASP A C 1
ATOM 651 O O . ASP A 1 85 ? 3.711 -11.036 -10.358 1.00 90.94 85 ASP A O 1
ATOM 655 N N . GLU A 1 86 ? 5.707 -10.443 -11.221 1.00 93.56 86 GLU A N 1
ATOM 656 C CA . GLU A 1 86 ? 5.838 -9.150 -10.548 1.00 93.56 86 GLU A CA 1
ATOM 657 C C . GLU A 1 86 ? 5.613 -7.954 -11.477 1.00 93.56 86 GLU A C 1
ATOM 659 O O . GLU A 1 86 ? 5.734 -6.812 -11.036 1.00 93.56 86 GLU A O 1
ATOM 664 N N . ARG A 1 87 ? 5.267 -8.184 -12.748 1.00 93.56 87 ARG A N 1
ATOM 665 C CA . ARG A 1 87 ? 5.049 -7.087 -13.691 1.00 93.56 87 ARG A CA 1
ATOM 666 C C . ARG A 1 87 ? 3.936 -6.147 -13.209 1.00 93.56 87 ARG A C 1
ATOM 668 O O . ARG A 1 87 ? 2.869 -6.596 -12.794 1.00 93.56 87 ARG A O 1
ATOM 675 N N . GLY A 1 88 ? 4.203 -4.850 -13.279 1.00 95.00 88 GLY A N 1
ATOM 676 C CA . GLY A 1 88 ? 3.370 -3.750 -12.811 1.00 95.00 88 GLY A CA 1
ATOM 677 C C . GLY A 1 88 ? 3.434 -3.524 -11.306 1.00 95.00 88 GLY A C 1
ATOM 678 O O . GLY A 1 88 ? 2.925 -2.519 -10.833 1.00 95.00 88 GLY A O 1
ATOM 679 N N . VAL A 1 89 ? 4.028 -4.423 -10.513 1.00 97.19 89 VAL A N 1
ATOM 680 C CA . VAL A 1 89 ? 4.027 -4.280 -9.051 1.00 97.19 89 VAL A CA 1
ATOM 681 C C . VAL A 1 89 ? 4.931 -3.128 -8.647 1.00 97.19 89 VAL A C 1
ATOM 683 O O . VAL A 1 89 ? 6.147 -3.224 -8.794 1.00 97.19 89 VAL A O 1
ATOM 686 N N . VAL A 1 90 ? 4.336 -2.085 -8.071 1.00 96.88 90 VAL A N 1
ATOM 687 C CA . VAL A 1 90 ? 5.053 -0.917 -7.544 1.00 96.88 90 VAL A CA 1
ATOM 688 C C . VAL A 1 90 ? 5.308 -1.077 -6.048 1.00 96.88 90 VAL A C 1
ATOM 690 O O . VAL A 1 90 ? 6.432 -0.919 -5.575 1.00 96.88 90 VAL A O 1
ATOM 693 N N . TYR A 1 91 ? 4.269 -1.449 -5.298 1.00 97.94 91 TYR A N 1
ATOM 694 C CA . TYR A 1 91 ? 4.314 -1.539 -3.841 1.00 97.94 91 TYR A CA 1
ATOM 695 C C . TYR A 1 91 ? 3.691 -2.828 -3.327 1.00 97.94 91 TYR A C 1
ATOM 697 O O . TYR A 1 91 ? 2.697 -3.304 -3.872 1.00 97.94 91 TYR A O 1
ATOM 705 N N . GLU A 1 92 ? 4.205 -3.331 -2.206 1.00 98.38 92 GLU A N 1
ATOM 706 C CA . GLU A 1 92 ? 3.525 -4.346 -1.395 1.00 98.38 92 GLU A CA 1
ATOM 707 C C . GLU A 1 92 ? 3.374 -3.868 0.042 1.00 98.38 92 GLU A C 1
ATOM 709 O O . GLU A 1 92 ? 4.234 -3.166 0.583 1.00 98.38 92 GLU A O 1
ATOM 714 N N . GLY A 1 93 ? 2.308 -4.300 0.705 1.00 98.38 93 GLY A N 1
ATOM 715 C CA . GLY A 1 93 ? 2.046 -3.909 2.078 1.00 98.38 93 GLY A CA 1
ATOM 716 C C . GLY A 1 93 ? 1.113 -4.844 2.824 1.00 98.38 93 GLY A C 1
ATOM 717 O O . GLY A 1 93 ? 0.676 -5.887 2.330 1.00 98.38 93 GLY A O 1
ATOM 718 N N . LEU A 1 94 ? 0.814 -4.437 4.051 1.00 98.44 94 LEU A N 1
ATOM 719 C CA . LEU A 1 94 ? -0.161 -5.075 4.921 1.00 98.44 94 LEU A CA 1
ATOM 720 C C . LEU A 1 94 ? -1.290 -4.099 5.205 1.00 98.44 94 LEU A C 1
ATOM 722 O O . LEU A 1 94 ? -1.025 -2.950 5.551 1.00 98.44 94 LEU A O 1
ATOM 726 N N . ILE A 1 95 ? -2.530 -4.560 5.095 1.00 97.81 95 ILE A N 1
ATOM 727 C CA . ILE A 1 95 ? -3.722 -3.779 5.422 1.00 97.81 95 ILE A CA 1
ATOM 728 C C . ILE A 1 95 ? -4.603 -4.517 6.416 1.00 97.81 95 ILE A C 1
ATOM 730 O O . ILE A 1 95 ? -4.893 -5.705 6.275 1.00 97.81 95 ILE A O 1
ATOM 734 N N . TRP A 1 96 ? -5.062 -3.781 7.414 1.00 97.38 96 TRP A N 1
ATOM 735 C CA . TRP A 1 96 ? -6.111 -4.193 8.324 1.00 97.38 96 TRP A CA 1
ATOM 736 C C . TRP A 1 96 ? -7.359 -3.336 8.091 1.00 97.38 96 TRP A C 1
ATOM 738 O O . TRP A 1 96 ? -7.262 -2.119 7.942 1.00 97.38 96 TRP A O 1
ATOM 748 N N . THR A 1 97 ? -8.525 -3.977 8.077 1.00 95.50 97 THR A N 1
ATOM 749 C CA . THR A 1 97 ? -9.855 -3.361 7.982 1.00 95.50 97 THR A CA 1
ATOM 750 C C . THR A 1 97 ? -10.698 -3.873 9.147 1.00 95.50 97 THR A C 1
ATOM 752 O O . THR A 1 97 ? -10.552 -5.030 9.541 1.00 95.50 97 THR A O 1
ATOM 755 N N . GLU A 1 98 ? -11.590 -3.047 9.694 1.00 91.31 98 GLU A N 1
ATOM 756 C CA . GLU A 1 98 ? -12.545 -3.510 10.719 1.00 91.31 98 GLU A CA 1
ATOM 757 C C . GLU A 1 98 ? -13.660 -4.379 10.107 1.00 91.31 98 GLU A C 1
ATOM 759 O O . GLU A 1 98 ? -14.134 -5.322 10.738 1.00 91.31 98 GLU A O 1
ATOM 764 N N . GLY A 1 99 ? -14.066 -4.078 8.869 1.00 85.88 99 GLY A N 1
ATOM 765 C CA . GLY A 1 99 ? -15.053 -4.855 8.117 1.00 85.88 99 GLY A CA 1
ATOM 766 C C . GLY A 1 99 ? -14.484 -6.113 7.453 1.00 85.88 99 GLY A C 1
ATOM 767 O O . GLY A 1 99 ? -13.267 -6.316 7.392 1.00 85.88 99 GLY A O 1
ATOM 768 N N . GLU A 1 100 ? -15.391 -6.933 6.917 1.00 86.31 100 GLU A N 1
ATOM 769 C CA . GLU A 1 100 ? -15.049 -8.129 6.141 1.00 86.31 100 GLU A CA 1
ATOM 770 C C . GLU A 1 100 ? -14.202 -7.783 4.898 1.00 86.31 100 GLU A C 1
ATOM 772 O O . GLU A 1 100 ? -14.427 -6.738 4.278 1.00 86.31 100 GLU A O 1
ATOM 777 N N . PRO A 1 101 ? -13.265 -8.666 4.498 1.00 87.25 101 PRO A N 1
ATOM 778 C CA . PRO A 1 101 ? -12.504 -8.526 3.262 1.00 87.25 101 PRO A CA 1
ATOM 779 C C . PRO A 1 101 ? -13.383 -8.331 2.025 1.00 87.25 101 PRO A C 1
ATOM 781 O O . PRO A 1 101 ? -14.411 -8.987 1.856 1.00 87.25 101 PRO A O 1
ATOM 784 N N . GLY A 1 102 ? -12.915 -7.482 1.120 1.00 84.25 102 GLY A N 1
ATOM 785 C CA . GLY A 1 102 ? -13.579 -7.154 -0.135 1.00 84.25 102 GLY A CA 1
ATOM 786 C C . GLY A 1 102 ? -14.476 -5.920 -0.069 1.00 84.25 102 GLY A C 1
ATOM 787 O O . GLY A 1 102 ? -15.196 -5.622 -1.022 1.00 84.25 102 GLY A O 1
ATOM 788 N N . GLY A 1 103 ? -14.450 -5.210 1.059 1.00 87.50 103 GLY A N 1
ATOM 789 C CA . GLY A 1 103 ? -15.168 -3.960 1.249 1.00 87.50 103 GLY A CA 1
ATOM 790 C C . GLY A 1 103 ? -14.436 -2.773 0.629 1.00 87.50 103 GLY A C 1
ATOM 791 O O . GLY A 1 103 ? -13.286 -2.846 0.212 1.00 87.50 103 GLY A O 1
ATOM 792 N N . GLU A 1 104 ? -15.088 -1.615 0.611 1.00 89.44 104 GLU A N 1
ATOM 793 C CA . GLU A 1 104 ? -14.510 -0.420 -0.013 1.00 89.44 104 GLU A CA 1
ATOM 794 C C . GLU A 1 104 ? -13.234 0.084 0.691 1.00 89.44 104 GLU A C 1
ATOM 796 O O . GLU A 1 104 ? -12.369 0.690 0.060 1.00 89.44 104 GLU A O 1
ATOM 801 N N . ALA A 1 105 ? -13.092 -0.202 1.988 1.00 92.38 105 ALA A N 1
ATOM 802 C CA . ALA A 1 105 ? -11.892 0.100 2.764 1.00 92.38 105 ALA A CA 1
ATOM 803 C C . ALA A 1 105 ? -10.640 -0.630 2.241 1.00 92.38 105 ALA A C 1
ATOM 805 O O . ALA A 1 105 ? -9.533 -0.112 2.376 1.00 92.38 105 ALA A O 1
ATOM 806 N N . ASP A 1 106 ? -10.804 -1.783 1.583 1.00 93.94 106 ASP A N 1
ATOM 807 C CA . ASP A 1 106 ? -9.697 -2.521 0.972 1.00 93.94 106 ASP A CA 1
ATOM 808 C C . ASP A 1 106 ? -9.040 -1.757 -0.180 1.00 93.94 106 ASP A C 1
ATOM 810 O O . ASP A 1 106 ? -7.868 -1.957 -0.476 1.00 93.94 106 ASP A O 1
ATOM 814 N N . PHE A 1 107 ? -9.735 -0.823 -0.819 1.00 94.56 107 PHE A N 1
ATOM 815 C CA . PHE A 1 107 ? -9.122 0.006 -1.856 1.00 94.56 107 PHE A CA 1
ATOM 816 C C . PHE A 1 107 ? -8.372 1.219 -1.286 1.00 94.56 107 PHE A C 1
ATOM 818 O O . PHE A 1 107 ? -7.789 1.993 -2.043 1.00 94.56 107 PHE A O 1
ATOM 825 N N . GLY A 1 108 ? -8.359 1.387 0.040 1.00 93.94 108 GLY A N 1
ATOM 826 C CA . GLY A 1 108 ? -7.681 2.478 0.737 1.00 93.94 108 GLY A CA 1
ATOM 827 C C . GLY A 1 108 ? -6.245 2.733 0.264 1.00 93.94 108 GLY A C 1
ATOM 828 O O . GLY A 1 108 ? -5.984 3.821 -0.233 1.00 93.94 108 GLY A O 1
ATOM 829 N N . PRO A 1 109 ? -5.324 1.749 0.291 1.00 96.12 109 PRO A N 1
ATOM 830 C CA . PRO A 1 109 ? -3.926 1.964 -0.095 1.00 96.12 109 PRO A CA 1
ATOM 831 C C . PRO A 1 109 ? -3.776 2.416 -1.550 1.00 96.12 109 PRO A C 1
ATOM 833 O O . PRO A 1 109 ? -2.917 3.241 -1.869 1.00 96.12 109 PRO A O 1
ATOM 836 N N . LEU A 1 110 ? -4.639 1.903 -2.433 1.00 95.38 110 LEU A N 1
ATOM 837 C CA . LEU A 1 110 ? -4.670 2.297 -3.836 1.00 95.38 110 LEU A CA 1
ATOM 838 C C . LEU A 1 110 ? -5.039 3.777 -3.968 1.00 95.38 110 LEU A C 1
ATOM 840 O O . LEU A 1 110 ? -4.318 4.529 -4.613 1.00 95.38 110 LEU A O 1
ATOM 844 N N . TYR A 1 111 ? -6.117 4.218 -3.322 1.00 93.06 111 TYR A N 1
ATOM 845 C CA . TYR A 1 111 ? -6.589 5.601 -3.437 1.00 93.06 111 TYR A CA 1
ATOM 846 C C . TYR A 1 111 ? -5.779 6.609 -2.613 1.00 93.06 111 TYR A C 1
ATOM 848 O O . TYR A 1 111 ? -5.634 7.766 -3.015 1.00 93.06 111 TYR A O 1
ATOM 856 N N . ASP A 1 112 ? -5.269 6.190 -1.461 1.00 92.38 112 ASP A N 1
ATOM 857 C CA . ASP A 1 112 ? -4.512 7.038 -0.546 1.00 92.38 112 ASP A CA 1
ATOM 858 C C . ASP A 1 112 ? -3.103 7.310 -1.072 1.00 92.38 112 ASP A C 1
ATOM 860 O O . ASP A 1 112 ? -2.595 8.418 -0.897 1.00 92.38 112 ASP A O 1
ATOM 864 N N . PHE A 1 113 ? -2.480 6.310 -1.706 1.00 94.19 113 PHE A N 1
ATOM 865 C CA . PHE A 1 113 ? -1.059 6.341 -2.041 1.00 94.19 113 PHE A CA 1
ATOM 866 C C . PHE A 1 113 ? -0.761 5.885 -3.468 1.00 94.19 113 PHE A C 1
ATOM 868 O O . PHE A 1 113 ? -0.157 6.640 -4.222 1.00 94.19 113 PHE A O 1
ATOM 875 N N . GLY A 1 114 ? -1.233 4.704 -3.879 1.00 93.44 114 GLY A N 1
ATOM 876 C CA . GLY A 1 114 ? -0.893 4.115 -5.180 1.00 93.44 114 GLY A CA 1
ATOM 877 C C . GLY A 1 114 ? -1.227 5.007 -6.378 1.00 93.44 114 GLY A C 1
ATOM 878 O O . GLY A 1 114 ? -0.336 5.429 -7.114 1.00 93.44 114 GLY A O 1
ATOM 879 N N . THR A 1 115 ? -2.507 5.328 -6.573 1.00 93.94 115 THR A N 1
ATOM 880 C CA . THR A 1 115 ? -2.957 6.158 -7.697 1.00 93.94 115 THR A CA 1
ATOM 881 C C . THR A 1 115 ? -2.384 7.581 -7.640 1.00 93.94 115 THR A C 1
ATOM 883 O O . THR A 1 115 ? -1.959 8.072 -8.685 1.00 93.94 115 THR A O 1
ATOM 886 N N . PRO A 1 116 ? -2.327 8.273 -6.480 1.00 91.25 116 PRO A N 1
ATOM 887 C CA . PRO A 1 116 ? -1.694 9.591 -6.402 1.00 91.25 116 PRO A CA 1
ATOM 888 C C . PRO A 1 116 ? -0.183 9.606 -6.662 1.00 91.25 116 PRO A C 1
ATOM 890 O O . PRO A 1 116 ? 0.300 10.589 -7.219 1.00 91.25 116 PRO A O 1
ATOM 893 N N . ASN A 1 117 ? 0.552 8.576 -6.230 1.00 90.06 117 ASN A N 1
ATOM 894 C CA . ASN A 1 117 ? 2.017 8.588 -6.241 1.00 90.06 117 ASN A CA 1
ATOM 895 C C . ASN A 1 117 ? 2.597 8.005 -7.536 1.00 90.06 117 ASN A C 1
ATOM 897 O O . ASN A 1 117 ? 3.432 8.636 -8.174 1.00 90.06 117 ASN A O 1
ATOM 901 N N . TYR A 1 118 ? 2.109 6.833 -7.947 1.00 90.25 118 TYR A N 1
ATOM 902 C CA . TYR A 1 118 ? 2.633 6.082 -9.098 1.00 90.25 118 TYR A CA 1
ATOM 903 C C . TYR A 1 118 ? 1.580 5.801 -10.169 1.00 90.25 118 TYR A C 1
ATOM 905 O O . TYR A 1 118 ? 1.828 5.053 -11.106 1.00 90.25 118 TYR A O 1
ATOM 913 N N . GLY A 1 119 ? 0.379 6.373 -10.049 1.00 92.69 119 GLY A N 1
ATOM 914 C CA . GLY A 1 119 ? -0.682 6.104 -11.015 1.00 92.69 119 GLY A CA 1
ATOM 915 C C . GLY A 1 119 ? -1.165 4.656 -10.981 1.00 92.69 119 GLY A C 1
ATOM 916 O O . GLY A 1 119 ? -1.726 4.198 -11.970 1.00 92.69 119 GLY A O 1
ATOM 917 N N . CYS A 1 120 ? -0.979 3.945 -9.859 1.00 95.69 120 CYS A N 1
ATOM 918 C CA . CYS A 1 120 ? -1.453 2.573 -9.736 1.00 95.69 120 CYS A CA 1
ATOM 919 C C . CYS A 1 120 ? -2.948 2.493 -10.069 1.00 95.69 120 CYS A C 1
ATOM 921 O O . CYS A 1 120 ? -3.755 3.310 -9.604 1.00 95.69 120 CYS A O 1
ATOM 923 N N . VAL A 1 121 ? -3.299 1.487 -10.861 1.00 95.38 121 VAL A N 1
ATOM 924 C CA . VAL A 1 121 ? -4.646 1.259 -11.395 1.00 95.38 121 VAL A CA 1
ATOM 925 C C . VAL A 1 121 ? -5.331 0.065 -10.745 1.00 95.38 121 VAL A C 1
ATOM 927 O O . VAL A 1 121 ? -6.547 -0.078 -10.851 1.00 95.38 121 VAL A O 1
ATOM 930 N N . GLU A 1 122 ? -4.566 -0.778 -10.055 1.00 95.81 122 GLU A N 1
ATOM 931 C CA . GLU A 1 122 ? -5.053 -2.029 -9.496 1.00 95.81 122 GLU A CA 1
ATOM 932 C C . GLU A 1 122 ? -4.465 -2.285 -8.106 1.00 95.81 122 GLU A C 1
ATOM 934 O O . GLU A 1 122 ? -3.316 -1.950 -7.807 1.00 95.81 122 GLU A O 1
ATOM 939 N N . ILE A 1 123 ? -5.272 -2.916 -7.255 1.00 97.31 123 ILE A N 1
ATOM 940 C CA . ILE A 1 123 ? -4.828 -3.530 -6.011 1.00 97.31 123 ILE A CA 1
ATOM 941 C C . ILE A 1 123 ? -5.165 -5.014 -6.043 1.00 97.31 123 ILE A C 1
ATOM 943 O O . ILE A 1 123 ? -6.260 -5.415 -6.436 1.00 97.31 123 ILE A O 1
ATOM 947 N N . GLN A 1 124 ? -4.212 -5.829 -5.610 1.00 97.25 124 GLN A N 1
ATOM 948 C CA . GLN A 1 124 ? -4.388 -7.266 -5.491 1.00 97.25 124 GLN A CA 1
ATOM 949 C C . GLN A 1 124 ? -4.110 -7.731 -4.072 1.00 97.25 124 GLN A C 1
ATOM 951 O O . GLN A 1 124 ? -3.251 -7.189 -3.379 1.00 97.25 124 GLN A O 1
ATOM 956 N N . TYR A 1 125 ? -4.804 -8.786 -3.670 1.00 96.56 125 TYR A N 1
ATOM 957 C CA . TYR A 1 125 ? -4.723 -9.391 -2.351 1.00 96.56 125 TYR A CA 1
ATOM 958 C C . TYR A 1 125 ? -4.250 -10.831 -2.433 1.00 96.56 125 TYR A C 1
ATOM 960 O O . TYR A 1 125 ? -4.466 -11.522 -3.429 1.00 96.56 125 TYR A O 1
ATOM 968 N N . ARG A 1 126 ? -3.579 -11.293 -1.378 1.00 93.81 126 ARG A N 1
ATOM 969 C CA . ARG A 1 126 ? -3.093 -12.671 -1.319 1.00 93.81 126 ARG A CA 1
ATOM 970 C C . ARG A 1 126 ? -4.188 -13.615 -0.816 1.00 93.81 126 ARG A C 1
ATOM 972 O O . ARG A 1 126 ? -4.514 -13.608 0.369 1.00 93.81 126 ARG A O 1
ATOM 979 N N . GLU A 1 127 ? -4.681 -14.484 -1.693 1.00 91.12 127 GLU A N 1
ATOM 980 C CA . GLU A 1 127 ? -5.551 -15.615 -1.360 1.00 91.12 127 GLU A CA 1
ATOM 981 C C . GLU A 1 127 ? -4.780 -16.933 -1.505 1.00 91.12 127 GLU A C 1
ATOM 983 O O . GLU A 1 127 ? -4.514 -17.421 -2.608 1.00 91.12 127 GLU A O 1
ATOM 988 N N . GLY A 1 128 ? -4.375 -17.512 -0.369 1.00 89.31 128 GLY A N 1
ATOM 989 C CA . GLY A 1 128 ? -3.475 -18.666 -0.352 1.00 89.31 128 GLY A CA 1
ATOM 990 C C . GLY A 1 128 ? -2.165 -18.354 -1.085 1.00 89.31 128 GLY A C 1
ATOM 991 O O . GLY A 1 128 ? -1.425 -17.446 -0.703 1.00 89.31 128 GLY A O 1
ATOM 992 N N . ASP A 1 129 ? -1.900 -19.083 -2.169 1.00 89.50 129 ASP A N 1
ATOM 993 C CA . ASP A 1 129 ? -0.695 -18.910 -2.987 1.00 89.50 129 ASP A CA 1
ATOM 994 C C . ASP A 1 129 ? -0.892 -18.009 -4.215 1.00 89.50 129 ASP A C 1
ATOM 996 O O . ASP A 1 129 ? -0.015 -17.944 -5.078 1.00 89.50 129 ASP A O 1
ATOM 1000 N N . ARG A 1 130 ? -2.024 -17.305 -4.320 1.00 93.69 130 ARG A N 1
ATOM 1001 C CA . ARG A 1 130 ? -2.368 -16.507 -5.503 1.00 93.69 130 ARG A CA 1
ATOM 1002 C C . ARG A 1 130 ? -2.656 -15.058 -5.151 1.00 93.69 130 ARG A C 1
ATOM 1004 O O . ARG A 1 130 ? -3.157 -14.758 -4.072 1.00 93.69 130 ARG A O 1
ATOM 1011 N N . TRP A 1 131 ? -2.337 -14.174 -6.086 1.00 95.38 131 TRP A N 1
ATOM 1012 C CA . TRP A 1 131 ? -2.787 -12.790 -6.066 1.00 95.38 131 TRP A CA 1
ATOM 1013 C C . TRP A 1 131 ? -4.122 -12.695 -6.799 1.00 95.38 131 TRP A C 1
ATOM 1015 O O . TRP A 1 131 ? -4.256 -13.238 -7.897 1.00 95.38 131 TRP A O 1
ATOM 1025 N N . VAL A 1 132 ? -5.103 -12.049 -6.178 1.00 94.44 132 VAL A N 1
ATOM 1026 C CA . VAL A 1 132 ? -6.432 -11.823 -6.750 1.00 94.44 132 VAL A CA 1
ATOM 1027 C C . VAL A 1 132 ? -6.744 -10.337 -6.756 1.00 94.44 132 VAL A C 1
ATOM 1029 O O . VAL A 1 132 ? -6.463 -9.640 -5.782 1.00 94.44 132 VAL A O 1
ATOM 1032 N N . SER A 1 133 ? -7.302 -9.858 -7.859 1.00 92.19 133 SER A N 1
ATOM 1033 C CA . SER A 1 133 ? -7.807 -8.493 -7.977 1.00 92.19 133 SER A CA 1
ATOM 1034 C C . SER A 1 133 ? -9.108 -8.357 -7.199 1.00 92.19 133 SER A C 1
ATOM 1036 O O . SER A 1 133 ? -9.907 -9.299 -7.155 1.00 92.19 133 SER A O 1
ATOM 1038 N N . LEU A 1 134 ? -9.301 -7.184 -6.610 1.00 82.31 134 LEU A N 1
ATOM 1039 C CA . LEU A 1 134 ? -10.521 -6.811 -5.905 1.00 82.31 134 LEU A CA 1
ATOM 1040 C C . LEU A 1 134 ? -11.410 -5.931 -6.791 1.00 82.31 134 LEU A C 1
ATOM 1042 O O . LEU A 1 134 ? -10.853 -5.072 -7.510 1.00 82.31 134 LEU A O 1
#